Protein AF-X1A562-F1 (afdb_monomer)

Secondary structure (DSSP, 8-state):
--------------HHHHHHHHHHHHHH--TTS---SSTTS-B-HHHHHHHHHHHHHTT-HHHHHHHHHHHHHH--TTS--EEEEETTEEEEEEEEHHHHHTHHHHHHHHHHHH--HHHHHHHHHHHHHHHHHHHHTB-TTS-B-SEEPPP-

Solvent-accessible surface area (backbone atoms only — not comparable to full-atom values): 8312 Å² total; per-residue (Å²): 137,83,82,77,76,75,78,77,78,79,71,73,80,49,73,67,58,49,43,51,52,19,48,53,52,57,72,45,36,42,98,75,20,50,43,34,81,43,86,93,39,52,26,37,59,49,62,33,35,52,48,26,43,43,16,42,76,43,65,39,52,68,60,18,50,36,28,55,50,30,51,57,73,61,46,42,96,70,23,34,41,49,54,24,26,43,94,88,38,80,73,39,64,33,34,36,29,62,52,27,34,46,51,47,57,34,54,49,53,45,32,73,75,70,64,44,65,62,61,52,59,71,43,40,66,51,41,52,33,8,44,50,35,32,56,69,39,41,46,100,87,66,55,62,54,65,58,49,74,57,82,132

Organism: NCBI:txid412755

Structure (mmCIF, N/CA/C/O backbone):
data_AF-X1A562-F1
#
_entry.id   AF-X1A562-F1
#
loop_
_atom_site.group_PDB
_atom_site.id
_atom_site.type_symbol
_atom_site.label_atom_id
_atom_site.label_alt_id
_atom_site.label_comp_id
_atom_site.label_asym_id
_atom_site.label_entity_id
_atom_site.label_seq_id
_atom_site.pdbx_PDB_ins_code
_atom_site.Cartn_x
_atom_site.Cartn_y
_atom_site.Cartn_z
_atom_site.occupancy
_atom_site.B_iso_or_equiv
_atom_site.auth_seq_id
_atom_site.auth_comp_id
_atom_site.auth_asym_id
_atom_site.auth_atom_id
_atom_site.pdbx_PDB_model_num
ATOM 1 N N . MET A 1 1 ? 37.937 0.509 32.242 1.00 35.16 1 MET A N 1
ATOM 2 C CA . MET A 1 1 ? 37.422 1.706 31.546 1.00 35.16 1 MET A CA 1
ATOM 3 C C . MET A 1 1 ? 35.983 1.373 31.220 1.00 35.16 1 MET A C 1
ATOM 5 O O . MET A 1 1 ? 35.721 0.708 30.228 1.00 35.16 1 MET A O 1
ATOM 9 N N . ASP A 1 2 ? 35.092 1.675 32.159 1.00 30.42 2 ASP A N 1
ATOM 10 C CA . ASP A 1 2 ? 33.714 1.190 32.140 1.00 30.42 2 ASP A CA 1
ATOM 11 C C . ASP A 1 2 ? 32.847 2.186 31.381 1.00 30.42 2 ASP A C 1
ATOM 13 O O . ASP A 1 2 ? 32.571 3.289 31.858 1.00 30.42 2 ASP A O 1
ATOM 17 N N . ILE A 1 3 ? 32.442 1.811 30.170 1.00 37.16 3 ILE A N 1
ATOM 18 C CA . ILE A 1 3 ? 31.480 2.585 29.391 1.00 37.16 3 ILE A CA 1
ATOM 19 C C . ILE A 1 3 ? 30.103 2.322 30.005 1.00 37.16 3 ILE A C 1
ATOM 21 O O . ILE A 1 3 ? 29.426 1.347 29.684 1.00 37.16 3 ILE A O 1
ATOM 25 N N . LYS A 1 4 ? 29.687 3.197 30.925 1.00 32.94 4 LYS A N 1
ATOM 26 C CA . LYS A 1 4 ? 28.281 3.326 31.312 1.00 32.94 4 LYS A CA 1
ATOM 27 C C . LYS A 1 4 ? 27.532 3.942 30.133 1.00 32.94 4 LYS A C 1
ATOM 29 O O . LYS A 1 4 ? 27.567 5.155 29.949 1.00 32.94 4 LYS A O 1
ATOM 34 N N . LEU A 1 5 ? 26.857 3.107 29.345 1.00 46.03 5 LEU A N 1
ATOM 35 C CA . LEU A 1 5 ? 25.794 3.569 28.458 1.00 46.03 5 LEU A CA 1
ATOM 36 C C . LEU A 1 5 ? 24.706 4.177 29.350 1.00 46.03 5 LEU A C 1
ATOM 38 O O . LEU A 1 5 ? 24.053 3.474 30.122 1.00 46.03 5 LEU A O 1
ATOM 42 N N . SER A 1 6 ? 24.591 5.504 29.313 1.00 46.09 6 SER A N 1
ATOM 43 C CA . SER A 1 6 ? 23.522 6.243 29.973 1.00 46.09 6 SER A CA 1
ATOM 44 C C . SER A 1 6 ? 22.188 5.686 29.493 1.00 46.09 6 SER A C 1
ATOM 46 O O . SER A 1 6 ? 21.918 5.701 28.292 1.00 46.09 6 SER A O 1
ATOM 48 N N . GLY A 1 7 ? 21.384 5.172 30.424 1.00 44.25 7 GLY A N 1
ATOM 49 C CA . GLY A 1 7 ? 20.055 4.665 30.125 1.00 44.25 7 GLY A CA 1
ATOM 50 C C . GLY A 1 7 ? 19.252 5.727 29.387 1.00 44.25 7 GLY A C 1
ATOM 51 O O . GLY A 1 7 ? 18.989 6.797 29.931 1.00 44.25 7 GLY A O 1
ATOM 52 N N . SER A 1 8 ? 18.875 5.425 28.146 1.00 50.22 8 SER A N 1
ATOM 53 C CA . SER A 1 8 ? 17.775 6.110 27.488 1.00 50.22 8 SER A CA 1
ATOM 54 C C . SER A 1 8 ? 16.561 5.929 28.387 1.00 50.22 8 SER A C 1
ATOM 56 O O . SER A 1 8 ? 16.100 4.802 28.586 1.00 50.22 8 SER A O 1
ATOM 58 N N . SER A 1 9 ? 16.072 7.013 28.976 1.00 48.03 9 SER A N 1
ATOM 59 C CA . SER A 1 9 ? 14.771 7.049 29.625 1.00 48.03 9 SER A CA 1
ATOM 60 C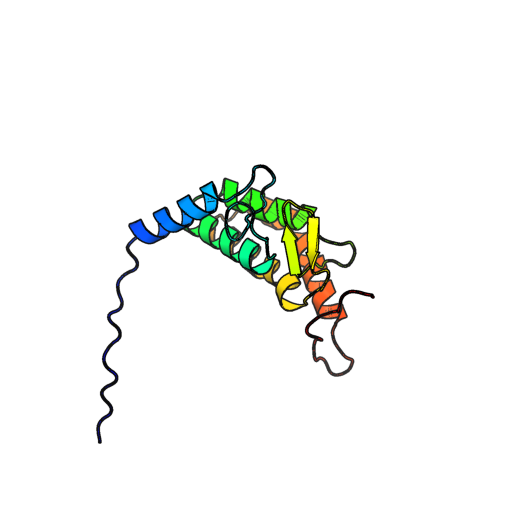 C . SER A 1 9 ? 13.760 6.494 28.624 1.00 48.03 9 SER A C 1
ATOM 62 O O . SER A 1 9 ? 13.464 7.138 27.620 1.00 48.03 9 SER A O 1
ATOM 64 N N . GLN A 1 10 ? 13.268 5.277 28.861 1.00 51.94 10 GLN A N 1
ATOM 65 C CA . GLN A 1 10 ? 12.088 4.765 28.179 1.00 51.94 10 GLN A CA 1
ATOM 66 C C . GLN A 1 10 ? 10.927 5.640 28.640 1.00 51.94 10 GLN A C 1
ATOM 68 O O . GLN A 1 10 ? 10.280 5.371 29.650 1.00 51.94 10 GLN A O 1
ATOM 73 N N . VAL A 1 11 ? 10.719 6.755 27.943 1.00 50.84 11 VAL A N 1
ATOM 74 C CA . VAL A 1 11 ? 9.489 7.525 28.057 1.00 50.84 11 VAL A CA 1
ATOM 75 C C . VAL A 1 11 ? 8.399 6.561 27.619 1.00 50.84 11 VAL A C 1
ATOM 77 O O . VAL A 1 11 ? 8.381 6.146 26.460 1.00 50.84 11 VAL A O 1
ATOM 80 N N . SER A 1 12 ? 7.542 6.130 28.549 1.00 53.22 12 SER A N 1
ATOM 81 C CA . SER A 1 12 ? 6.393 5.321 28.16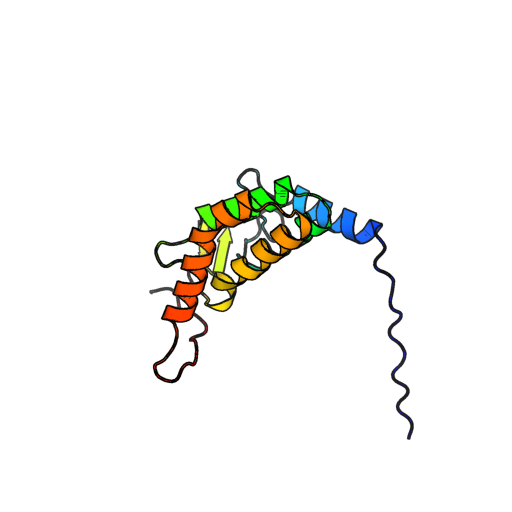3 1.00 53.22 12 SER A CA 1
ATOM 82 C C . SER A 1 12 ? 5.592 6.173 27.193 1.00 53.22 12 SER A C 1
ATOM 84 O O . SER A 1 12 ? 5.146 7.259 27.576 1.00 53.22 12 SER A O 1
ATOM 86 N N . VAL A 1 13 ? 5.449 5.724 25.950 1.00 55.69 13 VAL A N 1
ATOM 87 C CA . VAL A 1 13 ? 4.539 6.363 25.005 1.00 55.69 13 VAL A CA 1
ATOM 88 C C . VAL A 1 13 ? 3.170 6.307 25.671 1.00 55.69 13 VAL A C 1
ATOM 90 O O . VAL A 1 13 ? 2.600 5.229 25.839 1.00 55.69 13 VAL A O 1
ATOM 93 N N . SER A 1 14 ? 2.697 7.443 26.185 1.00 63.16 14 SER A N 1
ATOM 94 C CA . SER A 1 14 ? 1.392 7.487 26.828 1.00 63.16 14 SER A CA 1
ATOM 95 C C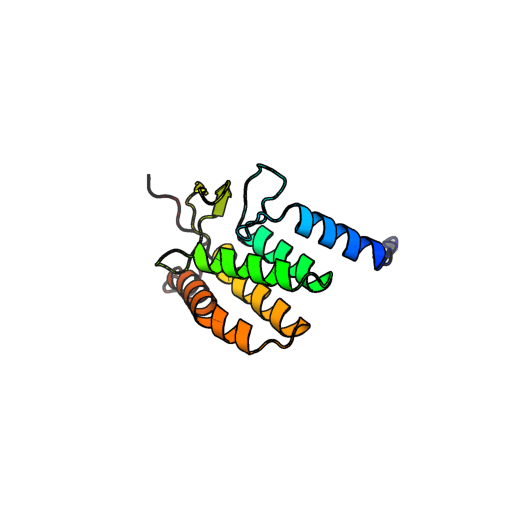 . SER A 1 14 ? 0.355 7.138 25.765 1.00 63.16 14 SER A C 1
ATOM 97 O O . SER A 1 14 ? 0.491 7.526 24.604 1.00 63.16 14 SER A O 1
ATOM 99 N N . SER A 1 15 ? -0.694 6.407 26.140 1.00 61.41 15 SER A N 1
ATOM 100 C CA . SER A 1 15 ? -1.803 6.088 25.228 1.00 61.41 15 SER A CA 1
ATOM 101 C C . SER A 1 15 ? -2.387 7.342 24.558 1.00 61.41 15 SER A C 1
ATOM 103 O O . SER A 1 15 ? -2.851 7.283 23.424 1.00 61.41 15 SER A O 1
ATOM 105 N N . ILE A 1 16 ? -2.279 8.493 25.231 1.00 62.59 16 ILE A N 1
ATOM 106 C CA . ILE A 1 16 ? -2.626 9.826 24.727 1.00 62.59 16 ILE A CA 1
ATOM 107 C C . ILE A 1 16 ? -1.846 10.177 23.448 1.00 62.59 16 ILE A C 1
ATOM 109 O O . ILE A 1 16 ? -2.449 10.676 22.502 1.00 62.59 16 ILE A O 1
ATOM 113 N N . GLY A 1 17 ? -0.544 9.880 23.381 1.00 84.31 17 GLY A N 1
ATOM 114 C CA . GLY A 1 17 ? 0.284 10.195 22.211 1.00 84.31 17 GLY A CA 1
ATOM 115 C C . GLY A 1 17 ? -0.090 9.379 20.972 1.00 84.31 17 GLY A C 1
ATOM 116 O O . GLY A 1 17 ? -0.122 9.916 19.868 1.00 84.31 17 GLY A O 1
ATOM 117 N N . VAL A 1 18 ? -0.442 8.102 21.154 1.00 87.62 18 VAL A N 1
ATOM 118 C CA . VAL A 1 18 ? -0.865 7.220 20.049 1.00 87.62 18 VAL A CA 1
ATOM 119 C C . VAL A 1 18 ? -2.200 7.675 19.464 1.00 87.62 18 VAL A C 1
ATOM 121 O O . VAL A 1 18 ? -2.335 7.775 18.247 1.00 87.62 18 VAL A O 1
ATOM 124 N N . VAL A 1 19 ? -3.177 7.999 20.318 1.00 88.69 19 VAL A N 1
ATOM 125 C CA . VAL A 1 19 ? -4.500 8.463 19.869 1.00 88.69 19 VAL A CA 1
ATOM 126 C C . VAL A 1 19 ? -4.399 9.801 19.135 1.00 88.69 19 VAL A C 1
ATOM 128 O O . VAL A 1 19 ? -5.047 9.977 18.107 1.00 88.69 19 VAL A O 1
ATOM 131 N N . GLN A 1 20 ? -3.568 10.726 19.622 1.00 93.00 20 GLN A N 1
ATOM 132 C CA . GLN A 1 20 ? -3.339 12.017 18.964 1.00 93.00 20 GLN A CA 1
ATOM 133 C C . GLN A 1 20 ? -2.683 11.852 17.591 1.00 93.00 20 GLN A C 1
ATOM 135 O O . GLN A 1 20 ? -3.138 12.460 16.625 1.00 93.00 20 GLN A O 1
ATOM 140 N N . ALA A 1 21 ? -1.660 10.999 17.488 1.00 94.75 21 ALA A N 1
ATOM 141 C CA . ALA A 1 21 ? -1.014 10.707 16.212 1.00 94.75 21 ALA A CA 1
ATOM 142 C C . ALA A 1 21 ? -1.995 10.074 15.212 1.00 94.75 21 ALA A C 1
ATOM 144 O O . ALA A 1 21 ? -2.074 10.511 14.068 1.00 94.75 21 ALA A O 1
ATOM 145 N N . ALA A 1 22 ? -2.796 9.097 15.646 1.00 96.94 22 ALA A N 1
ATOM 146 C CA . ALA A 1 22 ? -3.786 8.463 14.781 1.00 96.94 22 ALA A CA 1
ATOM 147 C C . ALA A 1 22 ? -4.907 9.427 14.349 1.00 96.94 22 ALA A C 1
ATOM 149 O O . ALA A 1 22 ? -5.308 9.394 13.190 1.00 96.94 22 ALA A O 1
ATOM 150 N N . SER A 1 23 ? -5.364 10.319 15.239 1.00 96.81 23 SER A N 1
ATOM 151 C CA . SER A 1 23 ? -6.329 11.379 14.894 1.00 96.81 23 SER A CA 1
ATOM 152 C C . SER A 1 23 ? -5.780 12.297 13.806 1.00 96.81 23 SER A C 1
ATOM 154 O O . SER A 1 23 ? -6.471 12.576 12.834 1.00 96.81 23 SER A O 1
ATOM 156 N N . PHE A 1 24 ? -4.517 12.713 13.924 1.00 96.31 24 PHE A N 1
ATOM 157 C CA . PHE A 1 24 ? -3.868 13.552 12.918 1.00 96.31 24 PHE A CA 1
ATOM 158 C C . PHE A 1 24 ? -3.773 12.855 11.551 1.00 96.31 24 PHE A C 1
ATOM 160 O O . PHE A 1 24 ? -4.042 13.469 10.517 1.00 96.31 24 PHE A O 1
ATOM 167 N N . ILE A 1 25 ? -3.447 11.557 11.534 1.00 97.94 25 ILE A N 1
ATOM 168 C CA . ILE A 1 25 ? -3.452 10.763 10.297 1.00 97.94 25 ILE A CA 1
ATOM 169 C C . ILE A 1 25 ? -4.870 10.701 9.708 1.00 97.94 25 ILE A C 1
ATOM 171 O O . ILE A 1 25 ? -5.041 10.902 8.507 1.00 97.94 25 ILE A O 1
ATOM 175 N N . ALA A 1 26 ? -5.890 10.465 10.540 1.00 98.19 26 ALA A N 1
ATOM 176 C CA . ALA A 1 26 ? -7.284 10.389 10.103 1.00 98.19 26 ALA A CA 1
ATOM 177 C C . ALA A 1 26 ? -7.785 11.721 9.520 1.00 98.19 26 ALA A C 1
ATOM 179 O O . ALA A 1 26 ? -8.488 11.718 8.515 1.00 98.19 26 ALA A O 1
ATOM 180 N N . GLU A 1 27 ? -7.390 12.851 10.110 1.00 97.56 27 GLU A N 1
ATOM 181 C CA . GLU A 1 27 ? -7.691 14.200 9.611 1.00 97.56 27 GLU A CA 1
ATOM 182 C C . GLU A 1 27 ? -6.965 14.522 8.296 1.00 97.56 27 GLU A C 1
ATOM 184 O O . GLU A 1 27 ? -7.486 15.268 7.470 1.00 97.56 27 GLU A O 1
ATOM 189 N N . THR A 1 28 ? -5.779 13.944 8.083 1.00 98.00 28 THR A N 1
ATOM 190 C CA . THR A 1 28 ? -4.998 14.106 6.845 1.00 98.00 28 THR A CA 1
ATOM 191 C C . THR A 1 28 ? -5.535 13.233 5.703 1.00 98.00 28 THR A C 1
ATOM 193 O O . THR A 1 28 ? -5.353 13.568 4.529 1.00 98.00 28 THR A O 1
ATOM 196 N N . GLN A 1 29 ? -6.204 12.118 6.024 1.00 98.62 29 GLN A N 1
ATOM 197 C CA . GLN A 1 29 ? -6.772 11.208 5.033 1.00 98.62 29 GLN A CA 1
ATOM 198 C C . GLN A 1 29 ? -7.841 11.906 4.180 1.00 98.62 29 GLN A C 1
ATOM 200 O O . GLN A 1 29 ? -8.809 12.485 4.672 1.00 98.62 29 GLN A O 1
ATOM 205 N N . ARG A 1 30 ? -7.697 11.793 2.862 1.00 98.19 30 ARG A N 1
ATOM 206 C CA . ARG A 1 30 ? -8.640 12.313 1.872 1.00 98.19 30 ARG A CA 1
ATOM 207 C C . ARG A 1 30 ? -9.884 11.418 1.755 1.00 98.19 30 ARG A C 1
ATOM 209 O O . ARG A 1 30 ? -9.833 10.236 2.097 1.00 98.19 30 ARG A O 1
ATOM 216 N N . PRO A 1 31 ? -11.008 11.934 1.217 1.00 97.25 31 PRO A N 1
ATOM 217 C CA . PRO A 1 31 ? -12.248 11.158 1.088 1.00 97.25 31 PRO A CA 1
ATOM 218 C C . PRO A 1 31 ? -12.133 9.877 0.246 1.00 97.25 31 PRO A C 1
ATOM 220 O O . PRO A 1 31 ? -12.936 8.965 0.419 1.00 97.25 31 PRO A O 1
ATOM 223 N N . ASP A 1 32 ? -11.158 9.815 -0.663 1.00 97.25 32 ASP A N 1
ATOM 224 C CA . ASP A 1 32 ? -10.855 8.660 -1.518 1.00 97.25 32 ASP A CA 1
ATOM 225 C C . ASP A 1 32 ? -9.972 7.600 -0.829 1.00 97.25 32 ASP A C 1
ATOM 227 O O . ASP A 1 32 ? -9.763 6.531 -1.394 1.00 97.25 32 ASP A O 1
ATOM 231 N N . GLY A 1 33 ? -9.478 7.870 0.385 1.00 98.44 33 GLY A N 1
ATOM 232 C CA . GLY A 1 33 ? -8.592 6.990 1.149 1.00 98.44 33 GLY A CA 1
ATOM 233 C C . GLY A 1 33 ? -7.099 7.307 1.004 1.00 98.44 33 GLY A C 1
ATOM 234 O O . GLY A 1 33 ? -6.292 6.742 1.747 1.00 98.44 33 GLY A O 1
ATOM 235 N N . GLU A 1 34 ? -6.709 8.233 0.122 1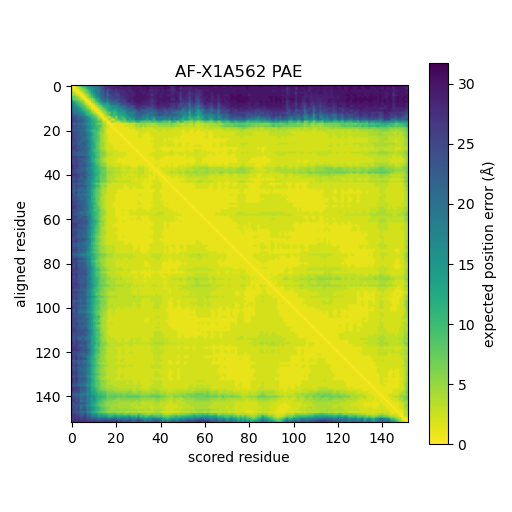.00 98.50 34 GLU A N 1
ATOM 236 C CA . GLU A 1 34 ? -5.326 8.707 0.011 1.00 98.50 34 GLU A CA 1
ATOM 237 C C . GLU A 1 34 ? -4.886 9.392 1.318 1.00 98.50 34 GLU A C 1
ATOM 239 O O . GLU A 1 34 ? -5.604 10.222 1.872 1.00 98.50 34 GLU A O 1
ATOM 244 N N . ILE A 1 35 ? -3.689 9.069 1.805 1.00 98.56 35 ILE A N 1
ATOM 245 C CA . ILE A 1 35 ? -3.067 9.684 2.983 1.00 98.56 35 ILE A CA 1
ATOM 246 C C . ILE A 1 35 ? -1.749 10.316 2.522 1.00 98.56 35 ILE A C 1
ATOM 248 O O . ILE A 1 35 ? -0.737 9.617 2.438 1.00 98.56 35 ILE A O 1
ATOM 252 N N . PRO A 1 36 ? -1.747 11.613 2.175 1.00 98.06 36 PRO A N 1
ATOM 253 C CA . PRO A 1 36 ? -0.518 12.317 1.840 1.00 98.06 36 PRO A CA 1
ATOM 254 C C . PRO A 1 36 ? 0.311 12.590 3.099 1.00 98.06 36 PRO A C 1
ATOM 256 O O . PRO A 1 36 ? -0.204 12.564 4.215 1.00 98.06 36 PRO A O 1
ATOM 259 N N . TRP A 1 37 ? 1.591 12.926 2.926 1.00 95.75 37 TRP A N 1
ATOM 260 C CA . TRP A 1 37 ? 2.484 13.287 4.039 1.00 95.75 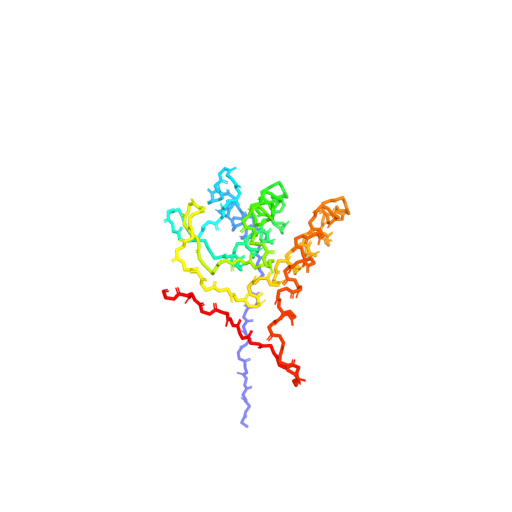37 TRP A CA 1
ATOM 261 C C . TRP A 1 37 ? 1.929 14.423 4.907 1.00 95.75 37 TRP A C 1
ATOM 263 O O . TRP A 1 37 ? 2.017 14.387 6.129 1.00 95.75 37 TRP A O 1
ATOM 273 N N . CYS A 1 38 ? 1.358 15.422 4.239 1.00 93.44 38 CYS A N 1
ATOM 274 C CA . CYS A 1 38 ? 0.592 16.526 4.800 1.00 93.44 38 CYS A CA 1
ATOM 275 C C . CYS A 1 38 ? -0.453 16.946 3.758 1.00 93.44 38 CYS A C 1
ATOM 277 O O . CYS A 1 38 ? -0.366 16.565 2.586 1.00 93.44 38 CYS A O 1
ATOM 279 N N . GLU A 1 39 ? -1.378 17.823 4.138 1.00 91.06 39 GLU A N 1
ATOM 280 C CA . GLU A 1 39 ? -2.316 18.430 3.194 1.00 91.06 39 GLU A CA 1
ATOM 281 C C . GLU A 1 39 ? -1.591 19.023 1.963 1.00 91.06 39 GLU A C 1
ATOM 283 O O . GLU A 1 39 ? -0.652 19.815 2.074 1.00 91.06 39 GLU A O 1
ATOM 288 N N . GLY A 1 40 ? -1.999 18.584 0.768 1.00 91.06 40 GLY A N 1
ATOM 289 C CA . GLY A 1 40 ? -1.435 19.020 -0.516 1.00 91.06 40 GLY A CA 1
ATOM 290 C C . GLY A 1 40 ? -0.054 18.451 -0.878 1.00 91.06 40 GLY A C 1
ATOM 291 O O . GLY A 1 40 ? 0.437 18.720 -1.979 1.00 91.06 40 GLY A O 1
ATOM 292 N N . GLN A 1 41 ? 0.576 17.669 0.002 1.00 96.00 41 GLN A N 1
ATOM 293 C CA . GLN A 1 41 ? 1.867 17.029 -0.259 1.00 96.00 41 GLN A CA 1
ATOM 294 C C . GLN A 1 41 ? 1.717 15.708 -1.023 1.00 96.00 41 GLN A C 1
ATOM 296 O O . GLN A 1 41 ? 0.612 15.298 -1.379 1.00 96.00 41 GLN A O 1
ATOM 301 N N . LYS A 1 42 ? 2.856 15.086 -1.341 1.00 96.94 42 LYS A N 1
ATOM 302 C CA . LYS A 1 42 ? 2.885 13.790 -2.014 1.00 96.94 42 LYS A CA 1
ATOM 303 C C . LYS A 1 42 ? 2.418 12.662 -1.088 1.00 96.94 42 LYS A C 1
ATOM 305 O O . LYS A 1 42 ? 2.489 12.779 0.136 1.00 96.94 42 LYS A O 1
ATOM 310 N N . THR A 1 43 ? 2.034 11.563 -1.713 1.00 98.00 43 THR A N 1
ATOM 311 C CA . THR A 1 43 ? 1.716 10.275 -1.109 1.00 98.00 43 THR A CA 1
ATOM 312 C C . THR A 1 43 ? 2.728 9.256 -1.611 1.00 98.00 43 THR A C 1
ATOM 314 O O . THR A 1 43 ? 2.811 9.005 -2.815 1.00 98.00 43 THR A O 1
ATOM 317 N N . ASP A 1 44 ? 3.495 8.683 -0.693 1.00 97.06 44 ASP A N 1
ATOM 318 C CA . ASP A 1 44 ? 4.357 7.528 -0.938 1.00 97.06 44 ASP A CA 1
ATOM 319 C C . ASP A 1 44 ? 3.607 6.263 -0.470 1.00 97.06 44 ASP A C 1
ATOM 321 O O . ASP A 1 44 ? 3.124 6.253 0.666 1.00 97.06 44 ASP A O 1
ATOM 325 N N . PRO A 1 45 ? 3.440 5.217 -1.304 1.00 97.94 45 PRO A N 1
ATOM 326 C CA . PRO A 1 45 ? 2.706 4.017 -0.898 1.00 97.94 45 PRO A CA 1
ATOM 327 C C . PRO A 1 45 ? 3.257 3.293 0.336 1.00 97.94 45 PRO A C 1
ATOM 329 O O . PRO A 1 45 ? 2.473 2.679 1.058 1.00 97.94 45 PRO A O 1
ATOM 332 N N . TRP A 1 46 ? 4.562 3.360 0.618 1.00 98.12 46 TRP A N 1
ATOM 333 C CA . TRP A 1 46 ? 5.126 2.788 1.842 1.00 98.12 46 TRP A CA 1
ATOM 334 C C . TRP A 1 46 ? 4.668 3.590 3.065 1.00 98.12 46 TRP A C 1
ATOM 336 O O . TRP A 1 46 ? 4.063 3.014 3.973 1.00 98.12 46 TRP A O 1
ATOM 346 N N . ASP A 1 47 ? 4.842 4.912 3.057 1.00 97.94 47 ASP A N 1
ATOM 347 C CA . ASP A 1 47 ? 4.384 5.776 4.158 1.00 97.94 47 ASP A CA 1
ATOM 348 C C . ASP A 1 47 ? 2.857 5.709 4.342 1.00 97.94 47 ASP A C 1
ATOM 350 O O . ASP A 1 47 ? 2.330 5.806 5.457 1.00 97.94 47 ASP A O 1
ATOM 354 N N . HIS A 1 48 ? 2.123 5.504 3.246 1.00 98.56 48 HIS A N 1
ATOM 355 C CA . HIS A 1 48 ? 0.675 5.306 3.249 1.00 98.56 48 HIS A CA 1
ATOM 356 C C . HIS A 1 48 ? 0.275 4.013 3.975 1.00 98.56 48 HIS A C 1
ATOM 358 O O . HIS A 1 48 ? -0.613 4.038 4.833 1.00 98.56 48 HIS A O 1
ATOM 364 N N . VAL A 1 49 ? 0.982 2.903 3.722 1.00 98.75 49 VAL A N 1
ATOM 365 C CA . VAL A 1 49 ? 0.811 1.644 4.469 1.00 98.75 49 VAL A CA 1
ATOM 366 C C . VAL A 1 49 ? 1.101 1.846 5.958 1.00 98.75 49 VAL A C 1
ATOM 368 O O . VAL A 1 49 ? 0.323 1.388 6.798 1.00 98.75 49 VAL A O 1
ATOM 371 N N . GLU A 1 50 ? 2.175 2.553 6.313 1.00 98.56 50 GLU A N 1
ATOM 372 C CA . GLU A 1 50 ? 2.511 2.823 7.719 1.00 98.56 50 GLU A CA 1
ATOM 373 C C . GLU A 1 50 ? 1.467 3.708 8.404 1.00 98.56 50 GLU A C 1
ATOM 375 O O . GLU A 1 50 ? 1.094 3.467 9.555 1.00 98.56 50 GLU A O 1
ATOM 380 N N . SER A 1 51 ? 0.901 4.663 7.670 1.00 98.56 51 SER A N 1
ATOM 381 C CA . SER A 1 51 ? -0.219 5.478 8.135 1.00 98.56 51 SER A CA 1
ATOM 382 C C . SER A 1 51 ? -1.467 4.628 8.392 1.00 98.56 51 SER A C 1
ATOM 384 O O . SER A 1 51 ? -2.093 4.756 9.446 1.00 98.56 51 SER A O 1
ATOM 3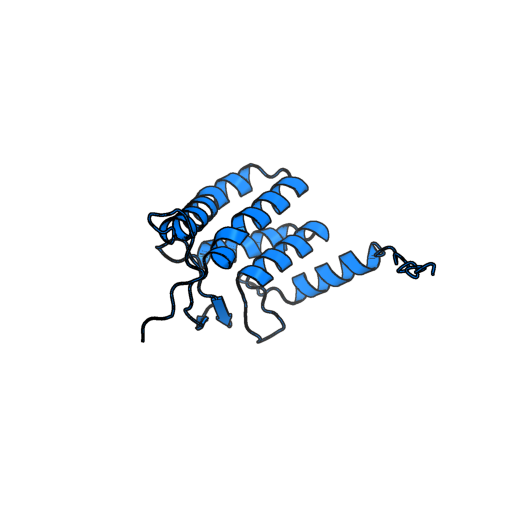86 N N . ALA A 1 52 ? -1.797 3.689 7.498 1.00 98.69 52 ALA A N 1
ATOM 387 C CA . ALA A 1 52 ? -2.890 2.732 7.698 1.00 98.69 52 ALA A CA 1
ATOM 388 C C . ALA A 1 52 ? -2.656 1.823 8.920 1.00 98.69 52 ALA A C 1
ATOM 390 O O . ALA A 1 52 ? -3.585 1.524 9.682 1.00 98.69 52 ALA A O 1
ATOM 391 N N . MET A 1 53 ? -1.408 1.414 9.164 1.00 98.69 53 MET A N 1
ATOM 392 C CA . MET A 1 53 ? -1.030 0.679 10.374 1.00 98.69 53 MET A CA 1
ATOM 393 C C . MET A 1 53 ? -1.203 1.540 11.631 1.00 98.69 53 MET A C 1
ATOM 395 O O . MET A 1 53 ? -1.775 1.060 12.612 1.00 98.69 53 MET A O 1
ATOM 399 N N . GLY A 1 54 ? -0.792 2.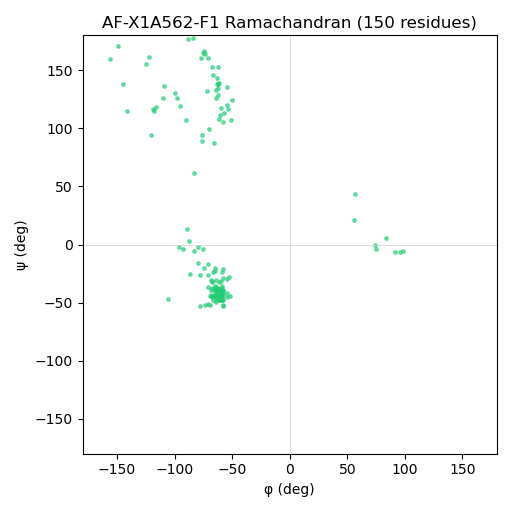811 11.598 1.00 98.06 54 GLY A N 1
ATOM 400 C CA . GLY A 1 54 ? -0.991 3.772 12.686 1.00 98.06 54 GLY A CA 1
ATOM 401 C C . GLY A 1 54 ? -2.469 3.993 13.020 1.00 98.06 54 GLY A C 1
ATOM 402 O O . GLY A 1 54 ? -2.854 3.928 14.189 1.00 98.06 54 GLY A O 1
ATOM 403 N N . LEU A 1 55 ? -3.316 4.149 11.998 1.00 98.50 55 LEU A N 1
ATOM 404 C CA . LEU A 1 55 ? -4.775 4.209 12.141 1.00 98.50 55 LEU A CA 1
ATOM 405 C C . LEU A 1 55 ? -5.329 2.946 12.810 1.00 98.50 55 LEU A C 1
ATOM 407 O O . LEU A 1 55 ? -6.130 3.042 13.741 1.00 98.50 55 LEU A O 1
ATOM 411 N N . SER A 1 56 ? -4.847 1.768 12.399 1.00 98.00 56 SER A N 1
ATOM 412 C CA . SER A 1 56 ? -5.258 0.483 12.981 1.00 98.00 56 SER A CA 1
ATOM 413 C C . SER A 1 56 ? -4.928 0.399 14.475 1.00 98.00 56 SER A C 1
ATOM 415 O O . SER A 1 56 ? -5.779 0.009 15.274 1.00 98.00 56 SER A O 1
ATOM 417 N N . VAL A 1 57 ? -3.716 0.809 14.873 1.00 96.94 57 VAL A N 1
ATOM 418 C CA . VAL A 1 57 ? -3.294 0.858 16.287 1.00 96.94 57 VAL A CA 1
ATOM 419 C C . VAL A 1 57 ? -4.129 1.866 17.082 1.00 96.94 57 VAL A C 1
ATOM 421 O O . VAL A 1 57 ? -4.488 1.600 18.228 1.00 96.94 57 VAL A O 1
ATOM 424 N N . GLY A 1 58 ? -4.466 3.007 16.479 1.00 95.75 58 GLY A N 1
ATOM 425 C CA . GLY A 1 58 ? -5.297 4.044 17.090 1.00 95.75 58 GLY A CA 1
ATOM 426 C C . GLY A 1 58 ? -6.793 3.721 17.163 1.00 95.75 58 GLY A C 1
ATOM 427 O O . GLY A 1 58 ? -7.542 4.513 17.728 1.00 95.75 58 GLY A O 1
ATOM 428 N N . GLY A 1 59 ? -7.241 2.590 16.607 1.00 96.12 59 GLY A N 1
ATOM 429 C CA . GLY A 1 59 ? -8.651 2.181 16.584 1.00 96.12 59 GLY A CA 1
ATOM 430 C C . GLY A 1 59 ? -9.486 2.783 15.445 1.00 96.12 59 GLY A C 1
ATOM 431 O O . GLY A 1 59 ? -10.689 2.532 15.380 1.00 96.12 59 GLY A O 1
ATOM 432 N N . TYR A 1 60 ? -8.868 3.517 14.518 1.00 98.12 60 TYR A N 1
ATOM 433 C CA . TYR A 1 60 ? -9.498 4.094 13.325 1.00 98.12 60 TYR A CA 1
ATOM 434 C C . TYR A 1 60 ? -9.584 3.051 12.200 1.00 98.12 60 TYR A C 1
ATOM 436 O O . TYR A 1 60 ? -8.955 3.157 11.146 1.00 98.12 60 TYR A O 1
ATOM 444 N N . LEU A 1 61 ? -10.318 1.965 12.460 1.00 98.12 61 LEU A N 1
ATOM 445 C CA . LEU A 1 61 ? -10.343 0.789 11.581 1.00 98.12 61 LEU A CA 1
ATOM 446 C C . LEU A 1 61 ? -11.012 1.067 10.226 1.00 98.12 61 LEU A C 1
ATOM 448 O O . LEU A 1 61 ? -10.629 0.473 9.219 1.00 98.12 61 LEU A O 1
ATOM 452 N N . GLY A 1 62 ? -11.995 1.971 10.185 1.00 98.38 62 GLY A N 1
ATOM 453 C CA . GLY A 1 62 ? -12.652 2.371 8.938 1.00 98.38 62 GLY A CA 1
ATOM 454 C C . GLY A 1 62 ? -11.710 3.160 8.030 1.00 98.38 62 GLY A C 1
ATOM 455 O O . GLY A 1 62 ? -11.637 2.898 6.833 1.00 98.38 62 GLY A O 1
ATOM 456 N N . GLU A 1 63 ? -10.953 4.087 8.609 1.00 98.81 63 GLU A N 1
ATOM 457 C CA . GLU A 1 63 ? -9.931 4.898 7.944 1.00 98.81 63 GLU A CA 1
ATOM 458 C C . GLU A 1 63 ? -8.817 3.998 7.403 1.00 98.81 63 GLU A C 1
ATOM 460 O O . GLU A 1 63 ? -8.438 4.112 6.237 1.00 98.81 63 GLU A O 1
ATOM 465 N N . ALA A 1 64 ? -8.339 3.054 8.222 1.00 98.75 64 ALA A N 1
ATOM 466 C CA . ALA A 1 64 ? -7.332 2.081 7.813 1.00 98.75 64 ALA A CA 1
ATOM 467 C C . ALA A 1 64 ? -7.815 1.225 6.630 1.00 98.75 64 ALA A C 1
ATOM 469 O O . ALA A 1 64 ? -7.076 1.039 5.665 1.00 98.75 64 ALA A O 1
ATOM 470 N N . LYS A 1 65 ? -9.069 0.746 6.660 1.00 98.62 65 LYS A N 1
ATOM 471 C CA . LYS A 1 65 ? -9.657 -0.016 5.547 1.00 98.62 65 LYS A CA 1
ATOM 472 C C . LYS A 1 65 ? -9.693 0.808 4.255 1.00 98.62 65 LYS A C 1
ATOM 474 O O . LYS A 1 65 ? -9.192 0.329 3.241 1.00 98.62 65 LYS A O 1
ATOM 479 N N . ARG A 1 66 ? -10.173 2.058 4.309 1.00 98.75 66 ARG A N 1
ATOM 480 C CA . ARG A 1 66 ? -10.184 2.964 3.142 1.00 98.75 66 ARG A CA 1
ATOM 481 C C . ARG A 1 66 ? -8.787 3.202 2.572 1.00 98.75 66 ARG A C 1
ATOM 483 O O . ARG A 1 66 ? -8.632 3.297 1.361 1.00 98.75 66 ARG A O 1
ATOM 490 N N . ALA A 1 67 ? -7.768 3.272 3.428 1.00 98.81 67 ALA A N 1
ATOM 491 C CA . ALA A 1 67 ? -6.387 3.429 2.988 1.00 98.81 67 ALA A CA 1
ATOM 492 C C . ALA A 1 67 ? -5.911 2.214 2.164 1.00 98.81 67 ALA A C 1
ATOM 494 O O . ALA A 1 67 ? -5.412 2.358 1.049 1.00 98.81 67 ALA A O 1
ATOM 495 N N . PHE A 1 68 ? -6.127 0.999 2.667 1.00 98.88 68 PHE A N 1
ATOM 496 C CA . PHE A 1 68 ? -5.789 -0.216 1.922 1.00 98.88 68 PHE A CA 1
ATOM 497 C C . PHE A 1 68 ? -6.612 -0.374 0.634 1.00 98.88 68 PHE A C 1
ATOM 499 O O . PHE A 1 68 ? -6.074 -0.818 -0.379 1.00 98.88 68 PHE A O 1
ATOM 506 N N . GLU A 1 69 ? -7.887 0.019 0.643 1.00 98.81 69 GLU A N 1
ATOM 507 C CA . GLU A 1 69 ? -8.740 0.031 -0.552 1.00 98.81 69 GLU A CA 1
ATOM 508 C C . GLU A 1 69 ? -8.240 1.030 -1.605 1.00 98.81 69 GLU A C 1
ATOM 510 O O . GLU A 1 69 ? -8.224 0.701 -2.792 1.00 98.81 69 GLU A O 1
ATOM 515 N N . TRP A 1 70 ? -7.764 2.208 -1.188 1.00 98.75 70 TRP A N 1
ATOM 516 C CA . TRP A 1 70 ? -7.123 3.167 -2.089 1.00 98.75 70 TRP A CA 1
ATOM 517 C C . TRP A 1 70 ? -5.885 2.559 -2.753 1.00 98.75 70 TRP A C 1
ATOM 519 O O . TRP A 1 70 ? -5.762 2.608 -3.975 1.00 98.75 70 TRP A O 1
ATOM 529 N N . LEU A 1 71 ? -5.010 1.899 -1.982 1.00 98.75 71 LEU A N 1
ATOM 530 C CA . LEU A 1 71 ? -3.857 1.190 -2.548 1.00 98.75 71 LEU A CA 1
ATOM 531 C C . LEU A 1 71 ? -4.301 0.120 -3.549 1.00 98.75 71 LEU A C 1
ATOM 533 O O . LEU A 1 71 ? -3.778 0.079 -4.660 1.00 98.75 71 LEU A O 1
ATOM 537 N N . ALA A 1 72 ? -5.291 -0.707 -3.211 1.00 98.75 72 ALA A N 1
ATOM 538 C CA . ALA A 1 72 ? -5.816 -1.711 -4.136 1.00 98.75 72 ALA A CA 1
ATOM 539 C C . ALA A 1 72 ? -6.349 -1.088 -5.440 1.00 98.75 72 ALA A C 1
ATOM 541 O O . ALA A 1 72 ? -6.116 -1.641 -6.514 1.00 98.75 72 ALA A O 1
ATOM 542 N N . GLY A 1 73 ? -7.013 0.069 -5.362 1.00 98.38 73 GLY A N 1
ATOM 543 C CA . GLY A 1 73 ? -7.510 0.812 -6.524 1.00 98.38 73 GLY A CA 1
ATOM 544 C C . GLY A 1 73 ? -6.417 1.478 -7.368 1.00 98.38 73 GLY A C 1
ATOM 545 O O . GLY A 1 73 ? -6.611 1.668 -8.566 1.00 98.38 73 GLY A O 1
ATOM 546 N N . MET A 1 74 ? -5.272 1.802 -6.764 1.00 98.38 74 MET A N 1
ATOM 547 C CA . MET A 1 74 ? -4.122 2.425 -7.432 1.00 98.38 74 MET A CA 1
ATOM 548 C C . MET A 1 74 ? -3.088 1.417 -7.956 1.00 98.38 74 MET A C 1
ATOM 550 O O . MET A 1 74 ? -2.105 1.830 -8.574 1.00 98.38 74 MET A O 1
ATOM 554 N N . GLN A 1 75 ? -3.270 0.118 -7.695 1.00 98.75 75 GLN A N 1
ATOM 555 C CA . GLN A 1 75 ? -2.323 -0.917 -8.110 1.00 98.75 75 GLN A CA 1
ATOM 556 C C . GLN A 1 75 ? -2.238 -0.999 -9.640 1.00 98.75 75 GLN A C 1
ATOM 558 O O . GLN A 1 75 ? -3.256 -1.048 -10.332 1.00 98.75 75 GLN A O 1
ATOM 563 N N . LEU A 1 76 ? -1.016 -1.046 -10.168 1.00 98.44 76 LEU A N 1
ATOM 564 C CA . LEU A 1 76 ? -0.761 -1.209 -11.597 1.00 98.44 76 LEU A CA 1
ATOM 565 C C . LEU A 1 76 ? -0.999 -2.659 -12.046 1.00 98.44 76 LEU A C 1
ATOM 567 O O . LEU A 1 76 ? -1.037 -3.591 -11.241 1.00 98.44 76 LEU A O 1
ATOM 571 N N . ASP A 1 77 ? -1.104 -2.866 -13.360 1.00 97.94 77 ASP A N 1
ATOM 572 C CA . ASP A 1 77 ? -1.349 -4.194 -13.939 1.00 97.94 77 ASP A CA 1
ATOM 573 C C . ASP A 1 77 ? -0.261 -5.222 -13.588 1.00 97.94 77 ASP A C 1
ATOM 575 O O . ASP A 1 77 ? -0.557 -6.410 -13.447 1.00 97.94 77 ASP A O 1
ATOM 579 N N . ASP A 1 78 ? 0.984 -4.769 -13.416 1.00 97.75 78 ASP A N 1
ATOM 580 C CA . ASP A 1 78 ? 2.124 -5.606 -13.025 1.00 97.75 78 ASP A CA 1
ATOM 581 C C . ASP A 1 78 ? 2.184 -5.905 -11.518 1.00 97.75 78 ASP A C 1
ATOM 583 O O . ASP A 1 78 ? 3.065 -6.642 -11.084 1.00 97.75 78 ASP A O 1
ATOM 587 N N . GLY A 1 79 ? 1.252 -5.365 -10.726 1.00 98.44 79 GLY A N 1
ATOM 588 C CA . GLY A 1 79 ? 1.169 -5.554 -9.279 1.00 98.44 79 GLY A CA 1
ATOM 589 C C . GLY A 1 79 ? 1.898 -4.508 -8.440 1.00 98.44 79 GLY A C 1
ATOM 590 O O . GLY A 1 79 ? 1.756 -4.526 -7.217 1.00 98.44 79 GLY A O 1
ATOM 591 N N . SER A 1 80 ? 2.642 -3.597 -9.066 1.00 98.56 80 SER A N 1
ATOM 592 C CA . SER A 1 80 ? 3.386 -2.544 -8.375 1.00 98.56 80 SER A CA 1
ATOM 593 C C . SER A 1 80 ? 2.568 -1.274 -8.138 1.00 98.56 80 SER A C 1
ATOM 595 O O . SER A 1 80 ? 1.427 -1.133 -8.589 1.00 98.56 80 SER A O 1
ATOM 597 N N . TRP A 1 81 ? 3.198 -0.320 -7.454 1.00 98.56 81 TRP A N 1
ATOM 598 C CA . TRP A 1 81 ? 2.791 1.079 -7.420 1.00 98.56 81 TRP A CA 1
ATOM 599 C C . TRP A 1 81 ? 3.958 1.962 -7.850 1.00 98.56 81 TRP A C 1
ATOM 601 O O . TRP A 1 81 ? 5.129 1.606 -7.702 1.00 98.56 81 TRP A O 1
ATOM 611 N N . TYR A 1 82 ? 3.625 3.148 -8.343 1.00 98.12 82 TYR A N 1
ATOM 612 C CA . TYR A 1 82 ? 4.578 4.238 -8.461 1.00 98.12 82 TYR A CA 1
ATOM 613 C C . TYR A 1 82 ? 5.024 4.738 -7.079 1.00 98.12 82 TYR A C 1
ATOM 615 O O . TYR A 1 82 ? 4.231 4.752 -6.139 1.00 98.12 82 TYR A O 1
ATOM 623 N N . THR A 1 83 ? 6.281 5.161 -6.954 1.00 97.38 83 THR A N 1
ATOM 624 C CA . THR A 1 83 ? 6.876 5.616 -5.684 1.00 97.38 83 THR A CA 1
ATOM 625 C C . THR A 1 83 ? 6.253 6.904 -5.153 1.00 97.38 83 THR A C 1
ATOM 627 O O . THR A 1 83 ? 6.314 7.150 -3.953 1.00 97.38 83 THR A O 1
ATOM 630 N N . ALA A 1 84 ? 5.640 7.738 -6.001 1.00 97.56 84 ALA A N 1
ATOM 631 C CA . ALA A 1 84 ? 4.954 8.936 -5.527 1.00 97.56 84 ALA A CA 1
ATOM 632 C C . ALA A 1 84 ? 3.702 9.286 -6.332 1.00 97.56 84 ALA A C 1
ATOM 634 O O . ALA A 1 84 ? 3.711 9.316 -7.567 1.00 97.56 84 ALA A O 1
ATOM 635 N N . TYR A 1 85 ? 2.659 9.671 -5.603 1.00 98.06 85 TYR A N 1
ATOM 636 C CA . TYR A 1 85 ? 1.430 10.257 -6.121 1.00 98.06 85 TYR A CA 1
ATOM 637 C C . TYR A 1 85 ? 1.180 11.627 -5.491 1.00 98.06 85 TYR A C 1
ATOM 639 O O . TYR A 1 85 ? 1.708 11.947 -4.428 1.00 98.06 85 TYR A O 1
ATOM 647 N N . ARG A 1 86 ? 0.331 12.431 -6.122 1.00 97.50 86 ARG A N 1
ATOM 648 C CA . ARG A 1 86 ? -0.241 13.641 -5.538 1.00 97.50 86 ARG A CA 1
ATOM 649 C C . ARG A 1 86 ? -1.685 13.758 -5.984 1.00 97.50 86 ARG A C 1
ATOM 651 O O . ARG A 1 86 ? -1.943 13.942 -7.172 1.00 97.50 86 ARG A O 1
ATOM 658 N N . GLN A 1 87 ? -2.618 13.671 -5.037 1.00 96.12 87 GLN A N 1
ATOM 659 C CA . GLN A 1 87 ? -4.054 13.754 -5.330 1.00 96.12 87 GLN A CA 1
ATOM 660 C C . GLN A 1 87 ? -4.485 12.685 -6.351 1.00 96.12 87 GLN A C 1
ATOM 662 O O . GLN A 1 87 ? -5.180 12.979 -7.323 1.00 96.12 87 GLN A O 1
ATOM 667 N N . GLY A 1 88 ? -3.985 11.459 -6.174 1.00 94.38 88 GLY A N 1
ATOM 668 C CA . GLY A 1 88 ? -4.220 10.326 -7.074 1.00 94.38 88 GLY A CA 1
ATOM 669 C C . GLY A 1 88 ? -3.463 10.359 -8.411 1.00 94.38 88 GLY A C 1
ATOM 670 O O . GLY A 1 88 ? -3.582 9.423 -9.197 1.00 94.38 88 GLY A O 1
ATOM 671 N N . VAL A 1 89 ? -2.661 11.391 -8.696 1.00 96.75 89 VAL A N 1
ATOM 672 C CA . VAL A 1 89 ? -1.881 11.488 -9.943 1.00 96.75 89 VAL A CA 1
ATOM 673 C C . VAL A 1 89 ? -0.436 11.066 -9.700 1.00 96.75 89 VAL A C 1
ATOM 675 O O . VAL A 1 89 ? 0.197 11.560 -8.775 1.00 96.75 89 VAL A O 1
ATOM 678 N N . ALA A 1 90 ? 0.102 10.175 -10.537 1.00 96.88 90 ALA A N 1
ATOM 679 C CA . ALA A 1 90 ? 1.495 9.736 -10.438 1.00 96.88 90 ALA A CA 1
ATOM 680 C C . ALA A 1 90 ? 2.475 10.899 -10.683 1.00 96.88 90 ALA A C 1
ATOM 682 O O . ALA A 1 90 ? 2.415 11.550 -11.729 1.00 96.88 90 ALA A O 1
ATOM 683 N N . GLU A 1 91 ? 3.389 11.123 -9.740 1.00 95.56 91 GLU A N 1
ATOM 684 C CA . GLU A 1 91 ? 4.418 12.171 -9.785 1.00 95.56 91 GLU A CA 1
ATOM 685 C C . GLU A 1 91 ? 5.802 11.583 -10.093 1.00 95.56 91 GLU A C 1
ATOM 687 O O . GLU A 1 91 ? 6.486 12.065 -10.994 1.00 95.56 91 GLU A O 1
ATOM 692 N N . ASP A 1 92 ? 6.178 10.497 -9.413 1.00 96.25 92 ASP A N 1
ATOM 693 C CA . ASP A 1 92 ? 7.384 9.714 -9.702 1.00 96.25 92 ASP A CA 1
ATOM 694 C C . ASP A 1 92 ? 6.970 8.296 -10.077 1.00 96.25 92 ASP A C 1
ATOM 696 O O . ASP A 1 92 ? 6.384 7.584 -9.270 1.00 96.25 92 ASP A O 1
ATOM 700 N N . LYS A 1 93 ? 7.275 7.901 -11.317 1.00 97.06 93 LYS A N 1
ATOM 701 C CA . LYS A 1 93 ? 6.867 6.618 -11.899 1.00 97.06 93 LYS A CA 1
ATOM 702 C C . LYS A 1 93 ? 7.863 5.481 -11.658 1.00 97.06 93 LYS A C 1
ATOM 704 O O . LYS A 1 93 ? 7.787 4.446 -12.327 1.00 97.06 93 LYS A O 1
ATOM 709 N N . THR A 1 94 ? 8.814 5.665 -10.748 1.00 97.81 94 THR A N 1
ATOM 710 C CA . THR A 1 94 ? 9.694 4.583 -10.305 1.00 97.81 94 THR A CA 1
ATOM 711 C C . THR A 1 94 ? 8.834 3.495 -9.664 1.00 97.81 94 THR A C 1
ATOM 713 O O . THR A 1 94 ? 7.872 3.801 -8.966 1.00 97.81 94 THR A O 1
ATOM 716 N N . ARG A 1 95 ? 9.141 2.223 -9.926 1.00 97.62 95 ARG A N 1
ATOM 717 C CA . ARG A 1 95 ? 8.442 1.078 -9.320 1.00 97.62 95 ARG A CA 1
ATOM 718 C C . ARG A 1 95 ? 9.435 0.280 -8.499 1.00 97.62 95 ARG A C 1
ATOM 720 O O . ARG A 1 95 ? 10.383 -0.264 -9.059 1.00 97.62 95 ARG A O 1
ATOM 727 N N . ASP A 1 96 ? 9.228 0.243 -7.192 1.00 97.94 96 ASP A N 1
ATOM 728 C CA . ASP A 1 96 ? 10.170 -0.302 -6.213 1.00 97.94 96 ASP A CA 1
ATOM 729 C C . ASP A 1 96 ? 9.663 -1.626 -5.623 1.00 97.94 96 ASP A C 1
ATOM 731 O O . ASP A 1 96 ? 8.471 -1.770 -5.321 1.00 97.94 96 ASP A O 1
ATOM 735 N N . ALA A 1 97 ? 10.562 -2.608 -5.495 1.00 97.69 97 ALA A N 1
ATOM 736 C CA . ALA A 1 97 ? 10.239 -3.963 -5.053 1.00 97.69 97 ALA A CA 1
ATOM 737 C C . ALA A 1 97 ? 9.765 -4.011 -3.592 1.00 97.69 97 ALA A C 1
ATOM 739 O O . ALA A 1 97 ? 8.782 -4.689 -3.275 1.00 97.69 97 ALA A O 1
ATOM 740 N N . ASN A 1 98 ? 10.450 -3.292 -2.698 1.00 97.12 98 ASN A N 1
ATOM 741 C CA . ASN A 1 98 ? 10.122 -3.263 -1.277 1.00 97.12 98 ASN A CA 1
ATOM 742 C C . ASN A 1 98 ? 8.824 -2.491 -1.052 1.00 97.12 98 ASN A C 1
ATOM 744 O O . ASN A 1 98 ? 7.893 -3.024 -0.460 1.00 97.12 98 ASN A O 1
ATOM 748 N N . LEU A 1 99 ? 8.731 -1.279 -1.598 1.00 97.62 99 LEU A N 1
ATOM 749 C CA . LEU A 1 99 ? 7.545 -0.431 -1.500 1.00 97.62 99 LEU A CA 1
ATOM 750 C C . LEU A 1 99 ? 6.292 -1.162 -1.982 1.00 97.62 99 LEU A C 1
ATOM 752 O O . LEU A 1 99 ? 5.270 -1.142 -1.301 1.00 97.62 99 LEU A O 1
ATOM 756 N N . SER A 1 100 ? 6.382 -1.860 -3.119 1.00 97.81 100 SER A N 1
ATOM 757 C CA . SER A 1 100 ? 5.236 -2.598 -3.652 1.00 97.81 100 SER A CA 1
ATOM 758 C C . SER A 1 100 ? 4.863 -3.781 -2.762 1.00 97.81 100 SER A C 1
ATOM 760 O O . SER A 1 100 ? 3.692 -3.970 -2.452 1.00 97.81 100 SER A O 1
ATOM 762 N N . SER A 1 101 ? 5.837 -4.567 -2.297 1.00 98.12 101 SER A N 1
ATOM 763 C CA . SER A 1 101 ? 5.564 -5.756 -1.477 1.00 98.12 101 SER A CA 1
ATOM 764 C C . SER A 1 101 ? 5.157 -5.444 -0.029 1.00 98.12 101 SER A C 1
ATOM 766 O O . SER A 1 101 ? 4.503 -6.271 0.615 1.00 98.12 101 SER A O 1
ATOM 768 N N . TYR A 1 102 ? 5.466 -4.250 0.487 1.00 98.62 102 TYR A N 1
ATOM 769 C CA . TYR A 1 102 ? 5.250 -3.888 1.891 1.00 98.62 102 TYR A CA 1
ATOM 770 C C . TYR A 1 102 ? 3.774 -3.846 2.314 1.00 98.62 102 TYR A C 1
ATOM 772 O O . TYR A 1 102 ? 3.454 -4.075 3.483 1.00 98.62 102 TYR A O 1
ATOM 780 N N . ILE A 1 103 ? 2.842 -3.670 1.370 1.00 98.56 103 ILE A N 1
ATOM 781 C CA . ILE A 1 103 ? 1.399 -3.773 1.641 1.00 98.56 103 ILE A CA 1
ATOM 782 C C . ILE A 1 103 ? 1.014 -5.111 2.300 1.00 98.56 103 ILE A C 1
ATOM 784 O O . ILE A 1 103 ? 0.096 -5.152 3.122 1.00 98.56 103 ILE A O 1
ATOM 788 N N . ALA A 1 104 ? 1.747 -6.197 2.020 1.00 98.56 104 ALA A N 1
ATOM 789 C CA . ALA A 1 104 ? 1.541 -7.492 2.667 1.00 98.56 104 ALA A CA 1
ATOM 790 C C . ALA A 1 104 ? 1.745 -7.425 4.187 1.00 98.56 104 ALA A C 1
ATOM 792 O O . ALA A 1 104 ? 0.978 -8.031 4.939 1.00 98.56 104 ALA A O 1
ATOM 793 N N . VAL A 1 105 ? 2.728 -6.644 4.644 1.00 98.50 105 VAL A N 1
ATOM 794 C CA . VAL A 1 105 ? 2.981 -6.403 6.070 1.00 98.50 105 VAL A CA 1
ATOM 795 C C . VAL A 1 105 ? 1.827 -5.612 6.679 1.00 98.50 105 VAL A C 1
ATOM 797 O O . VAL A 1 105 ? 1.288 -6.016 7.710 1.00 98.50 105 VAL A O 1
ATOM 800 N N . GLY A 1 106 ? 1.400 -4.534 6.018 1.00 98.62 106 GLY A N 1
ATOM 801 C CA . GLY A 1 106 ? 0.312 -3.680 6.495 1.00 98.62 106 GLY A CA 1
ATOM 802 C C . GLY A 1 106 ? -1.020 -4.414 6.643 1.00 98.62 106 GLY A C 1
ATOM 803 O O . GLY A 1 106 ? -1.664 -4.332 7.691 1.00 98.62 106 GLY A O 1
ATOM 804 N N . VAL A 1 107 ? -1.418 -5.189 5.631 1.00 98.56 107 VAL A N 1
ATOM 805 C CA . VAL A 1 107 ? -2.676 -5.949 5.669 1.00 98.56 107 VAL A CA 1
ATOM 806 C C . VAL A 1 107 ? -2.608 -7.084 6.693 1.00 98.56 107 VAL A C 1
ATOM 808 O O . VAL A 1 107 ? -3.576 -7.292 7.429 1.00 98.56 107 VAL A O 1
ATOM 811 N N . LEU A 1 108 ? -1.470 -7.785 6.812 1.00 98.56 108 LEU A N 1
ATOM 812 C CA . LEU A 1 108 ? -1.278 -8.787 7.866 1.00 98.56 108 LEU A CA 1
ATOM 813 C C . LEU A 1 108 ? -1.387 -8.151 9.255 1.00 98.56 108 LEU A C 1
ATOM 815 O O . LEU A 1 108 ? -2.081 -8.683 10.120 1.00 98.56 108 LEU A O 1
ATOM 819 N N . HIS A 1 109 ? -0.744 -7.004 9.467 1.00 98.62 109 HIS A N 1
ATOM 820 C CA . HIS A 1 109 ? -0.823 -6.254 10.716 1.00 98.62 109 HIS A CA 1
ATOM 821 C C . HIS A 1 109 ? -2.272 -5.868 11.052 1.00 98.62 109 HIS A C 1
ATOM 823 O O . HIS A 1 109 ? -2.743 -6.144 12.158 1.00 98.62 109 HIS A O 1
ATOM 829 N N . ASN A 1 110 ? -3.016 -5.323 10.085 1.00 98.31 110 ASN A N 1
ATOM 830 C CA . ASN A 1 110 ? -4.432 -5.007 10.261 1.00 98.31 110 ASN A CA 1
ATOM 831 C C . ASN A 1 110 ? -5.266 -6.255 10.606 1.00 98.31 110 ASN A C 1
ATOM 833 O O . ASN A 1 110 ? -6.080 -6.218 11.529 1.00 98.31 110 ASN A O 1
ATOM 837 N N . TYR A 1 111 ? -5.037 -7.389 9.937 1.00 98.50 111 TYR A N 1
ATOM 838 C CA . TYR A 1 111 ? -5.704 -8.651 10.274 1.00 98.50 111 TYR A CA 1
ATOM 839 C C . TYR A 1 111 ? -5.364 -9.125 11.692 1.00 98.50 111 TYR A C 1
ATOM 841 O O . TYR A 1 111 ? -6.236 -9.612 12.411 1.00 98.50 111 TYR A O 1
ATOM 849 N N . LEU A 1 112 ? -4.117 -8.980 12.139 1.00 98.56 112 LEU A N 1
ATOM 850 C CA . LEU A 1 112 ? -3.730 -9.387 13.488 1.00 98.56 112 LEU A CA 1
ATOM 851 C C . LEU A 1 112 ? -4.449 -8.575 14.574 1.00 98.56 112 LEU A C 1
ATOM 853 O O . LEU A 1 112 ? -4.732 -9.153 15.626 1.00 98.56 112 LEU A O 1
ATOM 857 N N . ILE A 1 113 ? -4.790 -7.313 14.306 1.00 98.00 113 ILE A N 1
ATOM 858 C CA . ILE A 1 113 ? -5.580 -6.449 15.196 1.00 98.00 113 ILE A CA 1
ATOM 859 C C . ILE A 1 113 ? -7.073 -6.787 15.117 1.00 98.00 113 ILE A C 1
ATOM 861 O O . ILE A 1 113 ? -7.712 -7.033 16.137 1.00 98.00 113 ILE A O 1
ATOM 865 N N . THR A 1 114 ? -7.631 -6.810 13.907 1.00 98.00 114 THR A N 1
ATOM 866 C CA . THR A 1 114 ? -9.087 -6.852 13.680 1.00 98.00 114 THR A CA 1
ATOM 867 C C . THR A 1 114 ? -9.671 -8.260 13.665 1.00 98.00 114 THR A C 1
ATOM 869 O O . THR A 1 114 ? -10.857 -8.442 13.928 1.00 98.00 114 THR A O 1
ATOM 872 N N . LYS A 1 115 ? -8.849 -9.261 13.330 1.00 98.19 115 LYS A N 1
ATOM 873 C CA . LYS A 1 115 ? -9.256 -10.631 12.978 1.00 98.19 115 LYS A CA 1
ATOM 874 C C . LYS A 1 115 ? -10.268 -10.701 11.825 1.00 98.19 115 LYS A C 1
ATOM 876 O O . LYS A 1 115 ? -10.934 -11.723 11.660 1.00 98.19 115 LYS A O 1
ATOM 881 N N . ASP A 1 116 ? -10.355 -9.657 10.998 1.00 98.25 116 ASP A N 1
ATOM 882 C CA . ASP A 1 116 ? -11.254 -9.614 9.845 1.00 98.25 116 ASP A CA 1
ATOM 883 C C . ASP A 1 116 ? -10.703 -10.456 8.683 1.00 98.25 116 ASP A C 1
ATOM 885 O O . ASP A 1 116 ? -9.959 -9.998 7.812 1.00 98.25 116 ASP A O 1
ATOM 889 N N . ALA A 1 117 ? -11.066 -11.737 8.685 1.00 98.19 117 ALA A N 1
ATOM 890 C CA . ALA A 1 117 ? -10.690 -12.669 7.631 1.00 98.19 117 ALA A CA 1
ATOM 891 C C . ALA A 1 117 ? -11.420 -12.411 6.301 1.00 98.19 117 ALA A C 1
ATOM 893 O O . ALA A 1 117 ? -10.996 -12.948 5.276 1.00 98.19 117 ALA A O 1
ATOM 894 N N . VAL A 1 118 ? -12.521 -11.649 6.298 1.00 98.56 118 VAL A N 1
ATOM 895 C CA . VAL A 1 118 ? -13.227 -11.283 5.063 1.00 98.56 118 VAL A CA 1
ATOM 896 C C . VAL A 1 118 ? -12.401 -10.240 4.329 1.00 98.56 118 VAL A C 1
ATOM 898 O O . VAL A 1 118 ? -12.007 -10.487 3.192 1.00 98.56 118 VAL A O 1
ATOM 901 N N . PHE A 1 119 ? -12.020 -9.159 5.010 1.00 98.44 119 PHE A N 1
ATOM 902 C CA . PHE A 1 119 ? -11.184 -8.119 4.417 1.00 98.44 119 PHE A CA 1
ATOM 903 C C . PHE A 1 119 ? -9.813 -8.644 3.964 1.00 98.44 119 PHE A C 1
ATOM 905 O O . PHE A 1 119 ? -9.342 -8.313 2.879 1.00 98.44 119 PHE A O 1
ATOM 912 N N . LEU A 1 120 ? -9.193 -9.544 4.737 1.00 98.38 120 LEU A N 1
ATOM 913 C CA . LEU A 1 120 ? -7.945 -10.192 4.317 1.00 98.38 120 LEU A CA 1
ATOM 914 C C . LEU A 1 120 ? -8.098 -10.945 2.981 1.00 98.38 120 LEU A C 1
ATOM 916 O O . LEU A 1 120 ? -7.199 -10.902 2.143 1.00 98.38 120 LEU A O 1
ATOM 920 N N . LYS A 1 121 ? -9.230 -11.629 2.768 1.00 98.50 121 LYS A N 1
ATOM 921 C CA . LYS A 1 121 ? -9.516 -12.325 1.503 1.00 98.50 121 LYS A CA 1
ATOM 922 C C . LYS A 1 121 ? -9.803 -11.350 0.365 1.00 98.50 121 LYS A C 1
ATOM 924 O O . LYS A 1 121 ? -9.382 -11.623 -0.753 1.00 98.50 121 LYS A O 1
ATOM 929 N N . GLU A 1 122 ? -10.482 -10.238 0.644 1.00 98.56 122 GLU A N 1
ATOM 930 C CA . GLU A 1 122 ? -10.717 -9.160 -0.329 1.00 98.56 122 GLU A CA 1
ATOM 931 C C . GLU A 1 122 ? -9.390 -8.570 -0.831 1.00 98.56 122 GLU A C 1
ATOM 933 O O . GLU A 1 122 ? -9.223 -8.374 -2.031 1.00 98.56 122 GLU A O 1
ATOM 938 N N . MET A 1 123 ? -8.415 -8.383 0.064 1.00 98.69 123 MET A N 1
ATOM 939 C CA . MET A 1 123 ? -7.090 -7.845 -0.268 1.00 98.69 123 MET A CA 1
ATOM 940 C C . MET A 1 123 ? -6.128 -8.869 -0.885 1.00 98.69 123 MET A C 1
ATOM 942 O O . MET A 1 123 ? -5.114 -8.482 -1.467 1.00 98.69 123 MET A O 1
ATOM 946 N N . TRP A 1 124 ? -6.409 -10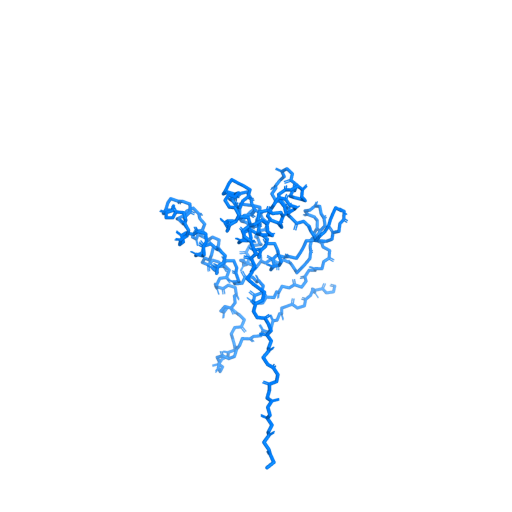.172 -0.777 1.00 98.50 124 TRP A N 1
ATOM 947 C CA . TRP A 1 124 ? -5.497 -11.231 -1.225 1.00 98.50 124 TRP A CA 1
ATOM 948 C C . TRP A 1 124 ? -5.007 -11.078 -2.678 1.00 98.50 124 TRP A C 1
ATOM 950 O O . TRP A 1 124 ? -3.801 -11.218 -2.895 1.00 98.50 124 TRP A O 1
ATOM 960 N N . PRO A 1 125 ? -5.858 -10.753 -3.677 1.00 98.69 125 PRO A N 1
ATOM 961 C CA . PRO A 1 125 ? -5.390 -10.544 -5.046 1.00 98.69 125 PRO A CA 1
ATOM 962 C C . PRO A 1 125 ? -4.354 -9.419 -5.155 1.00 98.69 125 PRO A C 1
ATOM 964 O O . PRO A 1 125 ? -3.356 -9.579 -5.856 1.00 98.69 125 PRO A O 1
ATOM 967 N N . THR A 1 126 ? -4.558 -8.315 -4.431 1.00 98.75 126 THR A N 1
ATOM 968 C CA . THR A 1 126 ? -3.630 -7.178 -4.386 1.00 98.75 126 THR A CA 1
ATOM 969 C C . THR A 1 126 ? -2.295 -7.590 -3.776 1.00 98.75 126 THR A C 1
ATOM 971 O O . THR A 1 126 ? -1.248 -7.333 -4.370 1.00 98.75 126 THR A O 1
ATOM 974 N N . LEU A 1 127 ? -2.325 -8.294 -2.639 1.00 98.31 127 LEU A N 1
ATOM 975 C CA . LEU A 1 127 ? -1.119 -8.794 -1.973 1.00 98.31 127 LEU A CA 1
ATOM 976 C C . LEU A 1 127 ? -0.335 -9.760 -2.862 1.00 98.31 127 LEU A C 1
ATOM 978 O O . LEU A 1 127 ? 0.873 -9.618 -3.018 1.00 98.31 127 LEU A O 1
ATOM 982 N N . SER A 1 128 ? -1.026 -10.730 -3.465 1.00 98.62 128 SER A N 1
ATOM 983 C CA . SER A 1 128 ? -0.396 -11.735 -4.320 1.00 98.62 128 SER A CA 1
ATOM 984 C C . SER A 1 128 ? 0.322 -11.074 -5.492 1.00 98.62 128 SER A C 1
ATOM 986 O O . SER A 1 128 ? 1.488 -11.369 -5.721 1.00 98.62 128 SER A O 1
ATOM 988 N N . LYS A 1 129 ? -0.331 -10.140 -6.193 1.00 98.81 129 LYS A N 1
ATOM 989 C CA . LYS A 1 129 ? 0.283 -9.412 -7.313 1.00 98.81 129 LYS A CA 1
ATOM 990 C C . LYS A 1 129 ? 1.492 -8.579 -6.885 1.00 98.81 129 LYS A C 1
ATOM 992 O O . LYS A 1 129 ? 2.486 -8.551 -7.598 1.00 98.81 129 LYS A O 1
ATOM 997 N N . ALA A 1 130 ? 1.427 -7.944 -5.718 1.00 98.69 130 ALA A N 1
ATOM 998 C CA . ALA A 1 130 ? 2.530 -7.158 -5.177 1.00 98.69 130 ALA A CA 1
ATOM 999 C C . ALA A 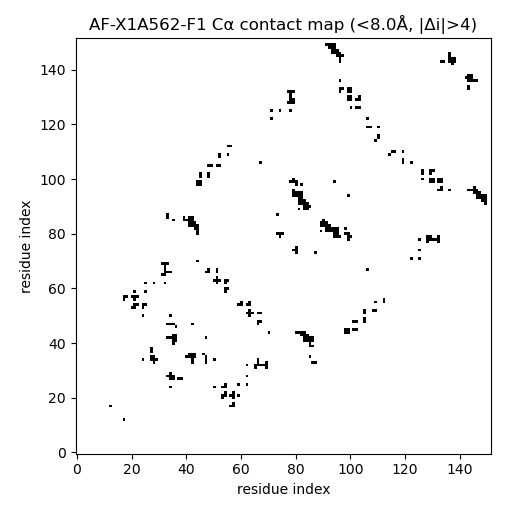1 130 ? 3.777 -8.009 -4.877 1.00 98.69 130 ALA A C 1
ATOM 1001 O O . ALA A 1 130 ? 4.904 -7.589 -5.144 1.00 98.69 130 ALA A O 1
ATOM 1002 N N . ILE A 1 131 ? 3.580 -9.222 -4.350 1.00 98.56 131 ILE A N 1
ATOM 1003 C CA . ILE A 1 131 ? 4.670 -10.182 -4.136 1.00 98.56 131 ILE A CA 1
ATOM 1004 C C . ILE A 1 131 ? 5.203 -10.708 -5.471 1.00 98.56 131 ILE A C 1
ATOM 1006 O O . ILE A 1 131 ? 6.416 -10.734 -5.663 1.00 98.56 131 ILE A O 1
ATOM 1010 N N . GLU A 1 132 ? 4.325 -11.069 -6.410 1.00 98.69 132 GLU A N 1
ATOM 1011 C CA . GLU A 1 132 ? 4.731 -11.513 -7.752 1.00 98.69 132 GLU A CA 1
ATOM 1012 C C . GLU A 1 132 ? 5.543 -10.441 -8.492 1.00 98.69 132 GLU A C 1
ATOM 1014 O O . GLU A 1 132 ? 6.534 -10.768 -9.142 1.00 98.69 132 GLU A O 1
ATOM 1019 N N . PHE A 1 133 ? 5.206 -9.156 -8.334 1.00 98.56 133 PHE A N 1
ATOM 1020 C CA . PHE A 1 133 ? 6.016 -8.058 -8.858 1.00 98.56 133 PHE A CA 1
ATOM 1021 C C . PHE A 1 133 ? 7.448 -8.098 -8.311 1.00 98.56 133 PHE A C 1
ATOM 1023 O O . PHE A 1 133 ? 8.402 -8.110 -9.088 1.00 98.56 133 PHE A O 1
ATOM 1030 N N . ALA A 1 134 ? 7.617 -8.169 -6.988 1.00 98.12 134 ALA A N 1
ATOM 1031 C CA . ALA A 1 134 ? 8.943 -8.220 -6.372 1.00 98.12 134 ALA A CA 1
ATOM 1032 C C . ALA A 1 134 ? 9.734 -9.470 -6.805 1.00 98.12 134 ALA A C 1
ATOM 1034 O O . ALA A 1 134 ? 10.930 -9.379 -7.079 1.00 98.12 134 ALA A O 1
ATOM 1035 N N . LEU A 1 135 ? 9.066 -10.622 -6.934 1.00 98.00 135 LEU A N 1
ATOM 1036 C CA . LEU A 1 135 ? 9.675 -11.857 -7.440 1.00 98.00 135 LEU A CA 1
ATOM 1037 C C . LEU A 1 135 ? 10.048 -11.761 -8.925 1.00 98.00 135 LEU A C 1
ATOM 1039 O O . LEU A 1 135 ? 11.058 -12.325 -9.335 1.00 98.00 135 LEU A O 1
ATOM 1043 N N . SER A 1 136 ? 9.296 -11.009 -9.731 1.00 97.81 136 SER A N 1
ATOM 1044 C CA . SER A 1 136 ? 9.624 -10.781 -11.146 1.00 97.81 136 SER A CA 1
ATOM 1045 C C . SER A 1 136 ? 10.928 -10.000 -11.345 1.00 97.81 136 SER A C 1
ATOM 1047 O O . SER A 1 136 ? 11.546 -10.080 -12.406 1.00 97.81 136 SER A O 1
ATOM 1049 N N . LEU A 1 137 ? 11.371 -9.276 -10.312 1.00 97.88 137 LEU A N 1
ATOM 1050 C CA . LEU A 1 137 ? 12.637 -8.545 -10.282 1.00 97.88 137 LEU A CA 1
ATOM 1051 C C . LEU A 1 137 ? 13.808 -9.409 -9.798 1.00 97.88 137 LEU A C 1
ATOM 1053 O O . LEU A 1 137 ? 14.926 -8.903 -9.668 1.00 97.88 137 LEU A O 1
ATOM 1057 N N . GLN A 1 138 ? 13.570 -10.694 -9.528 1.00 97.88 138 GLN A N 1
ATOM 1058 C CA . GLN A 1 138 ? 14.603 -11.627 -9.117 1.00 97.88 138 GLN A CA 1
ATOM 1059 C C . GLN A 1 138 ? 15.535 -11.981 -10.289 1.00 97.88 138 GLN A C 1
ATOM 1061 O O . GLN A 1 138 ? 15.101 -12.320 -11.391 1.00 97.88 138 GLN A O 1
ATOM 1066 N N . THR A 1 139 ? 16.843 -11.923 -10.053 1.00 96.81 139 THR A N 1
ATOM 1067 C CA . THR A 1 139 ? 17.878 -12.356 -10.994 1.00 96.81 139 THR A CA 1
ATOM 1068 C C . THR A 1 139 ? 17.956 -13.890 -11.047 1.00 96.81 139 THR A C 1
ATOM 1070 O O . THR A 1 139 ? 17.497 -14.577 -10.130 1.00 96.81 139 THR A O 1
ATOM 1073 N N . PRO A 1 140 ? 18.651 -14.471 -12.043 1.00 96.12 140 PRO A N 1
ATOM 1074 C CA . PRO A 1 140 ? 18.923 -15.910 -12.063 1.00 96.12 140 PRO A CA 1
ATOM 1075 C C . PRO A 1 140 ? 19.682 -16.448 -10.836 1.00 96.12 140 PRO A C 1
ATOM 1077 O O . PRO A 1 140 ? 19.620 -17.647 -10.573 1.00 96.12 140 PRO A O 1
ATOM 1080 N N . ASN A 1 141 ? 20.397 -15.591 -10.096 1.00 96.88 141 ASN A N 1
ATOM 1081 C CA . ASN A 1 141 ? 21.145 -15.979 -8.895 1.00 96.88 141 ASN A CA 1
ATOM 1082 C C . ASN A 1 141 ? 20.360 -15.726 -7.595 1.00 96.88 141 ASN A C 1
ATOM 1084 O O . ASN A 1 141 ? 20.841 -16.071 -6.516 1.00 96.88 141 ASN A O 1
ATOM 1088 N N . GLY A 1 142 ? 19.152 -15.164 -7.685 1.00 96.06 142 GLY A N 1
ATOM 1089 C CA . GLY A 1 142 ? 18.235 -15.000 -6.561 1.00 96.06 142 GLY A CA 1
ATOM 1090 C C . GLY A 1 142 ? 18.226 -13.616 -5.911 1.00 96.06 142 GLY A C 1
ATOM 1091 O O . GLY A 1 142 ? 17.375 -13.387 -5.048 1.00 96.06 142 GLY A O 1
ATOM 1092 N N . GLU A 1 143 ? 19.109 -12.688 -6.303 1.00 97.00 143 GLU A N 1
ATOM 1093 C CA . GLU A 1 143 ? 19.016 -11.295 -5.846 1.00 97.00 143 GLU A CA 1
ATOM 1094 C C . GLU A 1 143 ? 17.771 -10.622 -6.429 1.00 97.00 143 GLU A C 1
ATOM 1096 O O . GLU A 1 143 ? 17.324 -10.992 -7.506 1.00 97.00 143 GLU A O 1
ATOM 1101 N N . ILE A 1 144 ? 17.221 -9.615 -5.756 1.00 97.25 144 ILE A N 1
ATOM 1102 C CA . ILE A 1 144 ? 16.077 -8.844 -6.260 1.00 97.25 144 ILE A CA 1
ATOM 1103 C C . ILE A 1 144 ? 16.570 -7.447 -6.626 1.00 97.25 144 ILE A C 1
ATOM 1105 O O . ILE A 1 144 ? 17.197 -6.774 -5.803 1.00 97.25 144 ILE A O 1
ATOM 1109 N N . TYR A 1 145 ? 16.308 -7.005 -7.859 1.00 97.31 145 TYR A N 1
ATOM 1110 C CA . TYR A 1 145 ? 16.578 -5.622 -8.241 1.00 97.31 145 TYR A CA 1
ATOM 1111 C C . TYR A 1 145 ? 15.725 -4.665 -7.410 1.00 97.31 145 TYR A C 1
ATOM 1113 O O . TYR A 1 145 ? 14.539 -4.895 -7.200 1.00 97.31 145 TYR A O 1
ATOM 1121 N N . TRP A 1 146 ? 16.341 -3.567 -6.973 1.00 96.81 146 TRP A N 1
ATOM 1122 C CA . TRP A 1 146 ? 15.698 -2.573 -6.115 1.00 96.81 146 TRP A CA 1
ATOM 1123 C C . TRP A 1 146 ? 14.433 -1.977 -6.749 1.00 96.81 146 TRP A C 1
ATOM 1125 O O . TRP A 1 146 ? 13.361 -1.988 -6.148 1.00 96.81 146 TRP A O 1
ATOM 1135 N N . ALA A 1 147 ? 14.554 -1.479 -7.982 1.00 97.06 147 ALA A N 1
ATOM 1136 C CA . ALA A 1 147 ? 13.465 -0.802 -8.667 1.00 97.06 147 ALA A CA 1
ATOM 1137 C C . ALA A 1 147 ? 13.613 -0.851 -10.189 1.00 97.06 147 ALA A C 1
ATOM 1139 O O . ALA A 1 147 ? 14.716 -0.997 -10.725 1.00 97.06 147 ALA A O 1
ATOM 1140 N N . ILE A 1 148 ? 12.496 -0.638 -10.882 1.00 96.50 148 ILE A N 1
ATOM 1141 C CA . ILE A 1 148 ? 12.460 -0.284 -12.298 1.00 96.50 148 ILE A CA 1
ATOM 1142 C C . ILE A 1 148 ? 12.359 1.239 -12.401 1.00 96.50 148 ILE A C 1
ATOM 1144 O O . ILE A 1 148 ? 11.381 1.838 -11.943 1.00 96.50 148 ILE A O 1
ATOM 1148 N N . SER A 1 149 ? 13.358 1.864 -13.026 1.00 93.56 149 SER A N 1
ATOM 1149 C CA . SER A 1 149 ? 13.340 3.300 -13.309 1.00 93.56 149 SER A CA 1
ATOM 1150 C C . SER A 1 149 ? 12.179 3.679 -14.242 1.00 93.56 149 SER A C 1
ATOM 1152 O O . SER A 1 149 ? 11.766 2.860 -15.073 1.00 93.56 149 SER A O 1
ATOM 1154 N N . PRO A 1 150 ? 11.670 4.922 -14.163 1.00 88.81 150 PRO A N 1
ATOM 1155 C CA . PRO A 1 150 ? 10.721 5.436 -15.140 1.00 88.81 150 PRO A CA 1
ATOM 1156 C C . PRO A 1 150 ? 11.308 5.305 -16.548 1.00 88.81 150 PRO A C 1
ATOM 1158 O O . PRO A 1 150 ? 12.478 5.627 -16.765 1.00 88.81 150 PRO A O 1
ATOM 1161 N N . ALA A 1 151 ? 10.510 4.837 -17.508 1.00 76.94 151 ALA A N 1
ATOM 1162 C CA . ALA A 1 151 ? 10.899 4.947 -18.909 1.00 76.94 151 ALA A CA 1
ATOM 1163 C C . ALA A 1 151 ? 11.013 6.438 -19.280 1.00 76.94 151 ALA A C 1
ATOM 1165 O O . ALA A 1 151 ? 10.185 7.239 -18.837 1.00 76.94 151 ALA A O 1
ATOM 1166 N N . ALA A 1 152 ? 12.050 6.785 -20.048 1.00 50.66 152 ALA A N 1
ATOM 1167 C CA . ALA A 1 152 ? 12.248 8.131 -20.588 1.00 50.66 152 ALA A CA 1
ATOM 1168 C C . ALA A 1 152 ? 11.190 8.489 -21.642 1.00 50.66 152 ALA A C 1
ATOM 1170 O O . ALA A 1 152 ? 10.735 7.565 -22.357 1.00 50.66 152 ALA A O 1
#

Nearest PDB structures (foldseek):
  7qsj-assembly2_B  TM=9.717E-01  e=4.652E-13  Mycolicibacterium hassiacum
  3vw5-assembly3_C  TM=6.973E-01  e=1.061E-03  Ruminococcus albus
  8wbv-assembly1_A  TM=6.944E-01  e=2.592E-03  Caldicellulosiruptor saccharolyticus DSM 8903
  7d5g-assembly1_A  TM=6.481E-01  e=1.854E-03  Caldicellulosiruptor saccharolyticus DSM 8903
  1vd5-assembly1_A  TM=6.734E-01  e=3.379E-02  Bacillus sp. GL1

Radius of gyration: 17.71 Å; Cα contacts (8 Å, |Δi|>4): 216; chains: 1; bounding box: 51×35×53 Å

Foldseek 3Di:
DDPPPDDDPPPPCPLVNLLVLLVQQLVQQDPQLFGAPHVQHKGFLQVLLVNLLSNLVNVVLVSSLSSLVSLVVQADPQLFHFRIDTPSHRDFRKTFLCSSLCNVVSLVSSCVRPVPPVSSVVCVVSNVSSNSSQVVQADPVGDGDGIDHDDD

pLDDT: mean 91.73, std 16.0, range [30.42, 98.88]

Sequence (152 aa):
MDIKLSGSSQVSVSSIGVVQAASFIAETQRPDGEIPWCEGQKTDPWDHVESAMGLSVGGYLGEAKRAFEWLAGMQLDDGSWYTAYRQGVAEDKTRDANLSSYIAVGVLHNYLITKDAVFLKEMWPTLSKAIEFALSLQTPNGEIYWAISPAA

Mean predicted aligned error: 6.18 Å

InterPro domains:
  IPR008928 Six-hairpin glycosidase superfamily [SSF48208] (23-148)